Protein 1MZB (pdb70)

Structure (mmCIF, N/CA/C/O backbone):
data_1MZB
#
_entry.id   1MZB
#
_cell.length_a   63.300
_cell.length_b   63.300
_cell.length_c   180.100
_cell.angle_alpha   90.00
_cell.angle_beta   90.00
_cell.angle_gamma   90.00
#
_symmetry.space_group_name_H-M   'I 41 2 2'
#
loop_
_entity.id
_entity.type
_enti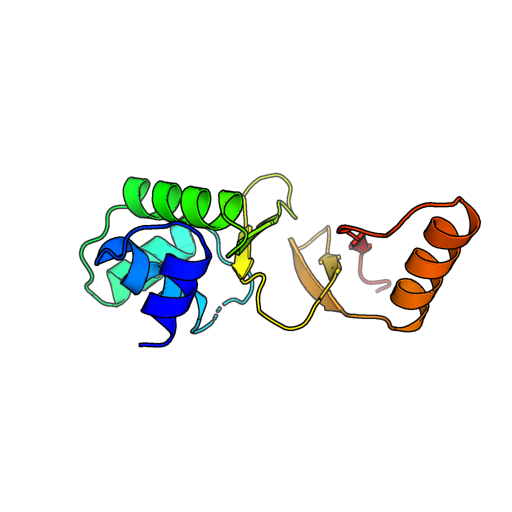ty.pdbx_description
1 polymer 'ferric uptake regulation protein'
2 non-polymer 'ZINC ION'
3 water water
#
loop_
_atom_site.group_PDB
_atom_site.id
_atom_site.type_symbol
_atom_site.label_atom_id
_atom_site.label_alt_id
_atom_site.label_comp_id
_atom_site.label_asym_id
_atom_site.label_entity_id
_atom_site.label_seq_id
_atom_site.pdbx_PDB_ins_code
_atom_site.Cartn_x
_atom_site.Cartn_y
_atom_site.Cartn_z
_atom_site.occupancy
_atom_site.B_iso_or_equiv
_atom_site.auth_seq_id
_atom_site.auth_comp_id
_atom_site.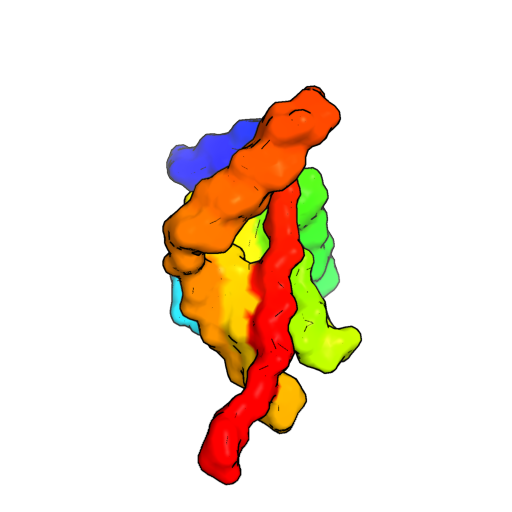auth_asym_id
_atom_site.auth_atom_id
_atom_site.pdbx_PDB_model_num
ATOM 1 N N . MET A 1 3 ? 17.758 31.359 36.822 1.00 54.86 1 MET A N 1
ATOM 2 C CA . MET A 1 3 ? 19.139 31.043 36.368 1.00 52.28 1 MET A CA 1
ATOM 3 C C . MET A 1 3 ? 19.136 29.682 35.675 1.00 50.80 1 MET A C 1
ATOM 4 O O . MET 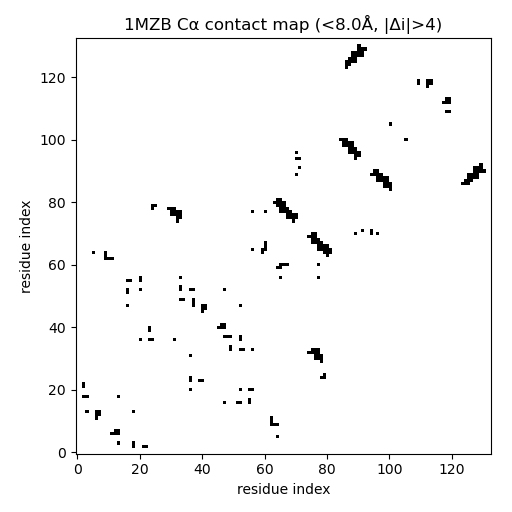A 1 3 ? 18.204 28.892 35.831 1.00 48.59 1 MET A O 1
ATOM 9 N N . VAL A 1 4 ? 20.175 29.408 34.895 1.00 47.58 2 VAL A N 1
ATOM 10 C CA . VAL A 1 4 ? 20.251 28.142 34.181 1.00 46.02 2 VAL A CA 1
ATOM 11 C C . VAL A 1 4 ? 20.451 26.995 35.150 1.00 45.14 2 VAL A C 1
ATOM 12 O O . VAL A 1 4 ? 19.938 25.902 34.930 1.00 43.47 2 VAL A O 1
ATOM 16 N N . GLU A 1 5 ? 21.202 27.237 36.221 1.00 44.97 3 GLU A N 1
ATOM 17 C CA . GLU A 1 5 ? 21.446 26.195 37.217 1.00 47.47 3 GLU A CA 1
ATOM 18 C C . GLU A 1 5 ? 20.148 25.844 37.923 1.00 47.23 3 GLU A C 1
ATOM 19 O O . GLU A 1 5 ? 19.882 24.685 38.214 1.00 47.22 3 GLU A O 1
ATOM 25 N N . ASN A 1 6 ? 19.335 26.857 38.203 1.00 47.39 4 ASN A N 1
ATOM 26 C CA . ASN A 1 6 ? 18.062 26.617 38.873 1.00 48.03 4 ASN A CA 1
ATOM 27 C C . ASN A 1 6 ? 17.177 25.711 38.038 1.00 46.10 4 ASN A C 1
ATOM 28 O O . ASN A 1 6 ? 16.576 24.785 38.562 1.00 46.09 4 ASN A O 1
ATOM 33 N N . SER A 1 7 ? 17.108 25.973 36.736 1.00 45.18 5 SER A N 1
ATOM 34 C CA . SER A 1 7 ? 16.286 25.160 35.856 1.00 44.71 5 SER A CA 1
ATOM 35 C C . SER A 1 7 ? 16.804 23.735 35.828 1.00 44.51 5 SER A C 1
ATOM 36 O O . SER A 1 7 ? 16.028 22.787 35.896 1.00 43.16 5 SER A O 1
ATOM 39 N N . GLU A 1 8 ? 18.124 23.576 35.756 1.00 43.37 6 GLU A N 1
ATOM 40 C CA . GLU A 1 8 ? 18.688 22.233 35.721 1.00 43.82 6 GLU A CA 1
ATOM 41 C C . GLU A 1 8 ? 18.318 21.444 36.957 1.00 42.14 6 GLU A C 1
ATOM 42 O O . GLU A 1 8 ? 17.947 20.275 36.868 1.00 43.37 6 GLU A O 1
ATOM 48 N N . LEU A 1 9 ? 18.413 22.091 38.111 1.00 42.22 7 LEU A N 1
ATOM 49 C CA . LEU A 1 9 ? 18.080 21.452 39.376 1.00 43.21 7 LEU A CA 1
ATOM 50 C C . LEU A 1 9 ? 16.593 21.101 39.471 1.00 44.67 7 LEU A C 1
ATOM 51 O O . LEU A 1 9 ? 16.235 20.017 39.928 1.00 45.23 7 LEU A O 1
ATOM 56 N N . ARG A 1 10 ? 15.720 22.009 39.034 1.00 45.25 8 ARG A N 1
ATOM 57 C CA . ARG A 1 10 ? 14.280 21.739 39.094 1.00 45.77 8 ARG A CA 1
ATOM 58 C C . ARG A 1 10 ? 13.887 20.621 38.143 1.00 46.48 8 ARG A C 1
ATOM 59 O O . ARG A 1 10 ? 13.162 19.703 38.529 1.00 46.17 8 ARG A O 1
ATOM 67 N N . LYS A 1 11 ? 14.380 20.682 36.910 1.00 47.26 9 LYS A N 1
ATOM 68 C CA . LYS A 1 11 ? 14.100 19.640 35.928 1.00 50.23 9 LYS A CA 1
ATOM 69 C C . LYS A 1 11 ? 14.510 18.272 36.473 1.00 51.32 9 LYS A C 1
ATOM 70 O O . LYS A 1 11 ? 13.939 17.250 36.075 1.00 52.90 9 LYS A O 1
ATOM 76 N N . ALA A 1 12 ? 15.488 18.259 37.382 1.00 51.78 10 ALA A N 1
ATOM 77 C CA . ALA A 1 12 ? 15.989 17.024 37.985 1.00 52.14 10 ALA A CA 1
ATOM 78 C C . ALA A 1 12 ? 15.282 16.662 39.291 1.00 52.83 10 ALA A C 1
ATOM 79 O O . ALA A 1 12 ? 15.754 15.808 40.041 1.00 52.75 10 ALA A O 1
ATOM 81 N N . GLY A 1 13 ? 14.147 17.307 39.559 1.00 52.47 11 GLY A N 1
ATOM 82 C CA . GLY A 1 13 ? 13.395 17.027 40.771 1.00 52.14 11 GLY A CA 1
ATOM 83 C C . GLY A 1 13 ? 14.155 17.299 42.050 1.00 51.94 11 GLY A C 1
ATOM 84 O O . GLY A 1 13 ? 13.922 16.651 43.082 1.00 52.09 11 GLY A O 1
ATOM 85 N N . LEU A 1 14 ? 15.059 18.269 41.988 1.00 50.99 12 LEU A N 1
ATOM 86 C CA . LEU A 1 14 ? 15.875 18.632 43.138 1.00 50.28 12 LEU A CA 1
ATOM 87 C C . LEU A 1 14 ? 15.666 20.084 43.546 1.00 49.81 12 LEU A C 1
ATOM 88 O O . LEU A 1 14 ? 15.789 20.993 42.724 1.00 48.43 12 LEU A O 1
ATOM 93 N N . LYS A 1 15 ? 15.360 20.296 44.823 1.00 50.33 13 LYS A N 1
ATOM 94 C CA . LYS A 1 15 ? 15.136 21.643 45.335 1.00 48.91 13 LYS A CA 1
ATOM 95 C C . LYS A 1 15 ? 16.417 22.441 45.183 1.00 48.92 13 LYS A C 1
ATOM 96 O O . LYS A 1 15 ? 17.512 21.891 45.302 1.00 49.06 13 LYS A O 1
ATOM 98 N N . VAL A 1 16 ? 16.282 23.739 44.921 1.00 46.72 14 VAL A N 1
ATOM 99 C CA . VAL A 1 16 ? 17.435 24.613 44.745 1.00 45.81 14 VAL A CA 1
ATOM 100 C C . VAL A 1 16 ? 18.025 25.024 46.083 1.00 47.04 14 VAL A C 1
ATOM 101 O O . VAL A 1 16 ? 17.328 25.600 46.917 1.00 47.65 14 VAL A O 1
ATOM 105 N N . THR A 1 17 ? 19.308 24.729 46.286 1.00 45.86 15 THR A N 1
ATOM 106 C CA . THR A 1 17 ? 19.995 25.067 47.526 1.00 45.99 15 THR A CA 1
ATOM 107 C C . THR A 1 17 ? 21.365 25.630 47.220 1.00 45.94 15 THR A C 1
ATOM 108 O O . THR A 1 17 ? 21.936 25.395 46.152 1.00 45.15 15 THR A O 1
ATOM 112 N N . LEU A 1 18 ? 21.914 26.363 48.176 1.00 45.76 16 LEU A N 1
ATOM 113 C CA . LEU A 1 18 ? 23.209 26.967 47.972 1.00 45.08 16 LEU A CA 1
ATOM 114 C C . LEU A 1 18 ? 24.290 25.932 47.669 1.00 44.47 16 LEU A C 1
ATOM 115 O O . LEU A 1 18 ? 25.056 26.085 46.721 1.00 42.08 16 LEU A O 1
ATOM 120 N N . PRO A 1 19 ? 24.378 24.870 48.488 1.00 43.31 17 PRO A N 1
ATOM 121 C CA . PRO A 1 19 ? 25.414 23.866 48.215 1.00 42.19 17 PRO A CA 1
ATOM 122 C C . PRO A 1 19 ? 25.241 23.230 46.841 1.00 39.60 17 PRO A C 1
ATOM 123 O O . PRO A 1 19 ? 26.224 22.976 46.145 1.00 40.85 17 PRO A O 1
ATOM 127 N N . ARG A 1 20 ? 23.998 22.984 46.448 1.00 38.62 18 ARG A N 1
ATOM 128 C CA . ARG A 1 20 ? 23.749 22.368 45.151 1.00 38.44 18 ARG A CA 1
ATOM 129 C C . ARG A 1 20 ? 24.163 23.294 44.017 1.00 38.50 18 ARG A C 1
ATOM 130 O O . ARG A 1 20 ? 24.736 22.861 43.018 1.00 36.52 18 ARG A O 1
ATOM 138 N N . VAL A 1 21 ? 23.912 24.590 44.171 1.00 38.19 19 VAL A N 1
ATOM 139 C CA . VAL A 1 21 ? 24.308 25.525 43.135 1.00 37.08 19 VAL A CA 1
ATOM 140 C C . VAL A 1 21 ? 25.820 25.693 43.013 1.00 35.70 19 VAL A C 1
ATOM 141 O O . VAL A 1 21 ? 26.376 25.678 41.901 1.00 36.70 19 VAL A O 1
ATOM 145 N N . LYS A 1 22 ? 26.512 25.829 44.142 1.00 34.55 20 LYS A N 1
ATOM 146 C CA . LYS A 1 22 ? 27.948 25.997 44.082 1.00 34.00 20 LYS A CA 1
ATOM 147 C C . LYS A 1 22 ? 28.675 24.775 43.482 1.00 32.52 20 LYS A C 1
ATOM 148 O O . LYS A 1 22 ? 29.623 24.920 42.715 1.00 32.84 20 LYS A O 1
ATOM 154 N N . ILE A 1 23 ? 28.218 23.579 43.824 1.00 33.87 21 ILE A N 1
ATOM 155 C CA . ILE A 1 23 ? 28.865 22.374 43.292 1.00 32.52 21 ILE A CA 1
ATOM 156 C C . ILE A 1 23 ? 28.635 22.236 41.783 1.00 32.78 21 ILE A C 1
ATOM 157 O O . ILE A 1 23 ? 29.550 21.898 41.019 1.00 31.31 21 ILE A O 1
ATOM 162 N N . LEU A 1 24 ? 27.421 22.522 41.334 1.00 32.35 22 LEU A N 1
ATOM 163 C CA . LEU A 1 24 ? 27.149 22.467 39.916 1.00 32.63 22 LEU A CA 1
ATOM 164 C C . LEU A 1 24 ? 28.015 23.502 39.160 1.00 31.83 22 LEU A C 1
ATOM 165 O O . LEU A 1 24 ? 28.468 23.250 38.048 1.00 31.02 22 LEU A O 1
ATOM 170 N N . GLN A 1 25 ? 28.268 24.659 39.768 1.00 33.51 23 GLN A N 1
ATOM 171 C CA . GLN A 1 25 ? 29.080 25.685 39.115 1.00 35.03 23 GLN A CA 1
ATOM 172 C C . GLN A 1 25 ? 30.521 25.218 39.059 1.00 35.42 23 GLN A C 1
ATOM 173 O O . GLN A 1 25 ? 31.225 25.458 38.072 1.00 33.40 23 GLN A O 1
ATOM 179 N N . MET A 1 26 ? 30.963 24.536 40.118 1.00 35.96 24 MET A N 1
ATOM 180 C CA . MET A 1 26 ? 32.318 24.021 40.126 1.00 36.36 2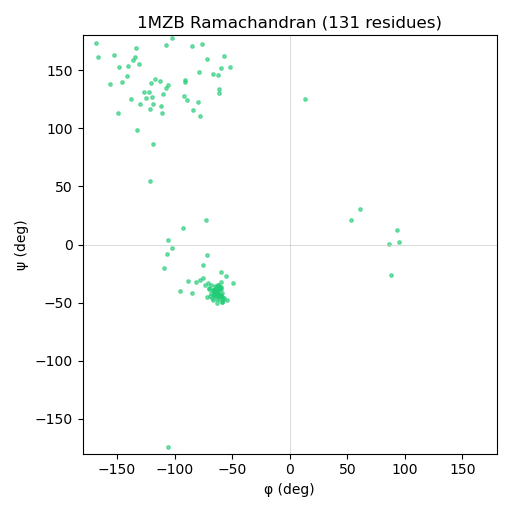4 MET A CA 1
ATOM 181 C C . MET A 1 26 ? 32.469 22.989 39.011 1.00 35.06 24 MET A C 1
ATOM 182 O O . MET A 1 26 ? 33.485 22.964 38.308 1.00 35.10 24 MET A O 1
ATOM 187 N N . LEU A 1 27 ? 31.471 22.126 38.849 1.00 34.39 25 LEU A N 1
ATOM 188 C CA . LEU A 1 27 ? 31.532 21.115 37.803 1.00 35.14 25 LEU A CA 1
ATOM 189 C C . LEU A 1 27 ? 31.566 21.756 36.430 1.00 36.28 25 LEU A C 1
ATOM 190 O O . LEU A 1 27 ? 32.275 21.286 35.529 1.00 36.05 25 LEU A O 1
ATOM 195 N N . ASP A 1 28 ? 30.787 22.819 36.268 1.00 37.95 26 ASP A N 1
ATOM 196 C CA . ASP A 1 28 ? 30.727 23.506 34.974 1.00 41.44 26 ASP A CA 1
ATOM 197 C C . ASP A 1 28 ? 32.088 24.024 34.511 1.00 44.80 26 ASP A C 1
ATOM 198 O O . ASP A 1 28 ? 32.443 23.866 33.342 1.00 46.23 26 ASP A O 1
ATOM 203 N N . SER A 1 29 ? 32.829 24.650 35.421 1.00 48.16 27 SER A N 1
ATOM 204 C CA . SER A 1 29 ? 34.153 25.202 35.119 1.00 52.11 27 SER A CA 1
ATOM 205 C C . SER A 1 29 ? 35.230 24.153 35.363 1.00 54.71 27 SER A C 1
ATOM 206 O O . SER A 1 29 ? 35.338 23.637 36.474 1.00 56.60 27 SER A O 1
ATOM 209 N N . ALA A 1 30 ? 36.048 23.857 34.355 1.00 55.35 28 ALA A N 1
ATOM 210 C CA . ALA A 1 30 ? 37.089 22.851 34.532 1.00 56.98 28 ALA A CA 1
ATOM 211 C C . ALA A 1 30 ? 38.478 23.447 34.739 1.00 57.45 28 ALA A C 1
ATOM 212 O O . ALA A 1 30 ? 39.460 22.982 34.156 1.00 58.60 28 ALA A O 1
ATOM 214 N N . GLN A 1 32 ? 40.172 20.330 35.185 1.00 60.23 30 GLN A N 1
ATOM 215 C CA . GLN A 1 32 ? 39.984 18.885 35.236 1.00 58.77 30 GLN A CA 1
ATOM 216 C C . GLN A 1 32 ? 38.598 18.527 34.703 1.00 58.43 30 GLN A C 1
ATOM 217 O O . GLN A 1 32 ? 37.570 19.035 35.180 1.00 58.68 30 GLN A O 1
ATOM 223 N N . ARG A 1 33 ? 38.570 17.648 33.707 1.00 56.47 31 ARG A N 1
ATOM 224 C CA . ARG A 1 33 ? 37.316 17.234 33.100 1.00 52.95 31 ARG A CA 1
ATOM 225 C C . ARG A 1 33 ? 36.635 16.140 33.944 1.00 49.99 31 ARG A C 1
ATOM 226 O O . ARG A 1 33 ? 35.394 16.067 34.008 1.00 48.97 31 ARG A O 1
ATOM 234 N N . HIS A 1 34 ? 37.465 15.320 34.594 1.00 44.45 32 HIS A N 1
ATOM 235 C CA . HIS A 1 34 ? 37.005 14.203 35.422 1.00 39.83 32 HIS A CA 1
ATOM 236 C C . HIS A 1 34 ? 37.437 14.340 36.881 1.00 38.89 32 HIS A C 1
ATOM 237 O O . HIS A 1 34 ? 38.442 13.783 37.325 1.00 40.05 32 HIS A O 1
ATOM 244 N N . MET A 1 35 ? 36.621 15.050 37.634 1.00 36.47 33 MET A N 1
ATOM 245 C CA . MET A 1 35 ? 36.908 15.304 39.016 1.00 33.56 33 MET A CA 1
ATOM 246 C C . MET A 1 35 ? 36.355 14.306 40.030 1.00 32.41 33 MET A C 1
ATOM 247 O O . MET A 1 35 ? 35.231 13.825 39.922 1.00 30.82 33 MET A O 1
ATOM 252 N N . SER A 1 36 ? 37.170 14.050 41.038 1.00 26.68 34 SER A N 1
ATOM 253 C CA . SER A 1 36 ? 36.759 13.229 42.163 1.00 27.85 34 SER A CA 1
ATOM 254 C C . SER A 1 36 ? 36.036 14.156 43.151 1.00 26.93 34 SER A C 1
ATOM 255 O O . SER A 1 36 ? 36.050 15.410 43.007 1.00 26.04 34 SER A O 1
ATOM 258 N N . ALA A 1 37 ? 35.408 13.565 44.163 1.00 26.12 35 ALA A N 1
ATOM 259 C CA . ALA A 1 37 ? 34.742 14.360 45.205 1.00 26.67 35 ALA A CA 1
ATOM 260 C C . ALA A 1 37 ? 35.756 15.272 45.901 1.00 28.36 35 ALA A C 1
ATOM 261 O O . ALA A 1 37 ? 35.467 16.433 46.208 1.00 26.46 35 ALA A O 1
ATOM 263 N N . GLU A 1 38 ? 36.965 14.761 46.123 1.00 27.64 36 GLU A N 1
ATOM 264 C CA . GLU A 1 38 ? 38.023 15.551 46.758 1.00 27.80 36 GLU A CA 1
ATOM 265 C C . GLU A 1 38 ? 38.474 16.716 45.877 1.00 27.92 36 GLU A C 1
ATOM 266 O O . GLU A 1 38 ? 38.772 17.814 46.392 1.00 24.11 36 GLU A O 1
ATOM 272 N N . ASP A 1 39 ? 38.554 16.479 44.562 1.00 28.53 37 ASP A N 1
ATOM 273 C CA . ASP A 1 39 ? 38.934 17.551 43.633 1.00 28.43 37 ASP A CA 1
ATOM 274 C C . ASP A 1 39 ? 37.905 18.669 43.727 1.00 28.57 37 ASP A C 1
ATOM 275 O O . ASP A 1 39 ? 38.267 19.851 43.742 1.00 27.70 37 ASP A O 1
ATOM 280 N N . VAL A 1 40 ? 36.620 18.311 43.766 1.00 28.70 38 VAL A N 1
ATOM 281 C CA . VAL A 1 40 ? 35.581 19.343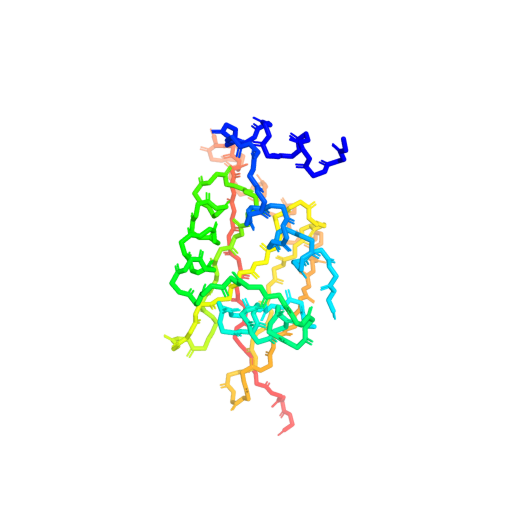 43.871 1.00 28.45 38 VAL A CA 1
ATOM 282 C C . VAL A 1 40 ? 35.741 20.093 45.196 1.00 29.69 38 VAL A C 1
ATOM 283 O O . VAL A 1 40 ? 35.765 21.352 45.233 1.00 26.91 38 VAL A O 1
ATOM 287 N N . TYR A 1 41 ? 35.849 19.343 46.288 1.00 27.98 39 TYR A N 1
ATOM 288 C CA . TYR A 1 41 ? 36.041 19.925 47.632 1.00 28.89 39 TYR A CA 1
ATOM 289 C C . TYR A 1 41 ? 37.254 20.869 47.701 1.00 29.37 39 TYR A C 1
ATOM 290 O O . TYR A 1 41 ? 37.160 22.023 48.217 1.00 29.93 39 TYR A O 1
ATOM 299 N N . LYS A 1 42 ? 38.383 20.419 47.166 1.00 28.39 40 LYS A N 1
ATOM 300 C CA . LYS A 1 42 ? 39.601 21.228 47.172 1.00 33.43 40 LYS A CA 1
ATOM 301 C C . LYS A 1 42 ? 39.403 22.502 46.358 1.00 34.65 40 LYS A C 1
ATOM 302 O O . LYS A 1 42 ? 39.839 23.587 46.785 1.00 35.60 40 LYS A O 1
ATOM 308 N N . ALA A 1 43 ? 38.771 22.377 45.192 1.00 34.63 41 ALA A N 1
ATOM 309 C CA . ALA A 1 43 ? 38.507 23.566 44.352 1.00 37.49 41 ALA A CA 1
ATOM 310 C C . ALA A 1 43 ? 37.633 24.536 45.130 1.00 38.82 41 ALA A C 1
ATOM 311 O O . ALA A 1 43 ? 37.872 25.751 45.124 1.00 41.47 41 ALA A O 1
ATOM 313 N N . LEU A 1 44 ? 36.613 24.016 45.798 1.00 38.55 42 LEU A N 1
ATOM 314 C CA . LEU A 1 44 ? 35.733 24.858 46.596 1.00 40.91 42 LEU A CA 1
ATOM 315 C C . LEU A 1 44 ? 36.468 25.521 47.750 1.00 42.91 42 LEU A C 1
ATOM 316 O O . LEU A 1 44 ? 36.228 26.697 48.048 1.00 43.20 42 LEU A O 1
ATOM 321 N N . MET A 1 45 ? 37.356 24.782 48.410 1.00 43.01 43 MET A N 1
ATOM 322 C CA . MET A 1 45 ? 38.122 25.352 49.522 1.00 45.06 43 MET A CA 1
ATOM 323 C C . MET A 1 45 ? 39.060 26.437 49.027 1.00 46.79 43 MET A C 1
ATOM 324 O O . MET A 1 45 ? 39.251 27.449 49.701 1.00 47.10 43 MET A O 1
ATOM 329 N N . GLU A 1 46 ? 39.661 26.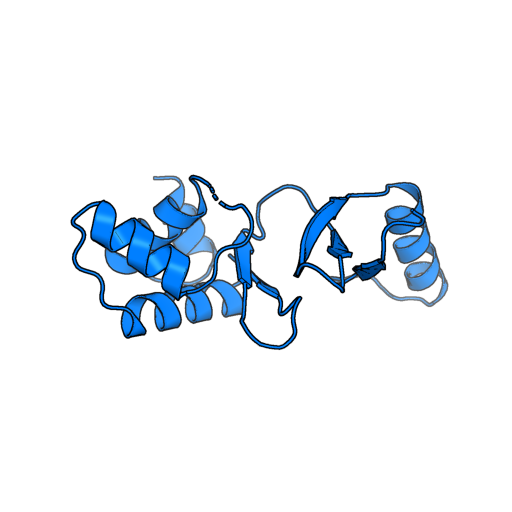222 47.861 1.00 47.81 44 GLU A N 1
ATOM 330 C CA . GLU A 1 46 ? 40.556 27.219 47.284 1.00 50.76 44 GLU A CA 1
ATOM 331 C C . GLU A 1 46 ? 39.709 28.484 47.082 1.00 52.43 44 GLU A C 1
ATOM 332 O O . GLU A 1 46 ? 40.135 29.593 47.407 1.00 52.99 44 GLU A O 1
ATOM 338 N N . ALA A 1 47 ? 38.497 28.309 46.558 1.00 53.38 45 ALA A N 1
ATOM 339 C CA . ALA A 1 47 ? 37.599 29.435 46.323 1.00 54.28 45 ALA A CA 1
ATOM 340 C C . ALA A 1 47 ? 37.041 29.968 47.637 1.00 54.13 45 ALA A C 1
ATOM 341 O O . ALA A 1 47 ? 36.006 30.638 47.667 1.00 55.57 45 ALA A O 1
ATOM 343 N N . GLY A 1 48 ? 37.734 29.673 48.728 1.00 53.92 46 GLY A N 1
ATOM 344 C CA . GLY A 1 48 ? 37.295 30.124 50.036 1.00 54.31 46 GLY A CA 1
ATOM 345 C C . GLY A 1 48 ? 35.868 29.773 50.426 1.00 54.71 46 GLY A C 1
ATOM 346 O O . GLY A 1 48 ? 35.295 30.419 51.308 1.00 55.29 46 GLY A O 1
ATOM 347 N N . GLU A 1 49 ? 35.282 28.758 49.794 1.00 54.55 47 GLU A N 1
ATOM 348 C CA . GLU A 1 49 ? 33.907 28.377 50.112 1.00 54.04 47 GLU A CA 1
ATOM 349 C C . GLU A 1 49 ? 33.786 27.606 51.427 1.00 54.31 47 GLU A C 1
ATOM 350 O O . GLU A 1 49 ? 34.791 27.227 52.043 1.00 55.27 47 GLU A O 1
ATOM 356 N N . ASP A 1 50 ? 32.545 27.372 51.847 1.00 53.14 48 ASP A N 1
ATOM 357 C CA . ASP A 1 50 ? 32.263 26.686 53.099 1.00 52.15 48 ASP A CA 1
ATOM 358 C C . ASP A 1 50 ? 31.420 25.409 52.955 1.00 49.71 48 ASP A C 1
ATOM 359 O O . ASP A 1 50 ? 30.369 25.266 53.593 1.00 49.83 48 ASP A O 1
ATOM 364 N N . VAL A 1 51 ? 31.868 24.482 52.113 1.00 45.47 49 VAL A N 1
ATOM 365 C CA . VAL A 1 51 ? 31.127 23.239 51.920 1.00 41.09 49 VAL A CA 1
ATOM 366 C C . VAL A 1 51 ? 32.042 22.088 52.346 1.00 38.80 49 VAL A C 1
ATOM 367 O O . VAL A 1 51 ? 33.130 21.937 51.794 1.00 38.01 49 VAL A O 1
ATOM 371 N N . GLY A 1 52 ? 31.606 21.305 53.327 1.00 36.67 50 GLY A N 1
ATOM 372 C CA . GLY A 1 52 ? 32.432 20.206 53.806 1.00 32.82 50 GLY A CA 1
ATOM 373 C C . GLY A 1 52 ? 32.484 19.074 52.796 1.00 31.46 50 GLY A C 1
ATOM 374 O O . GLY A 1 52 ? 31.604 18.957 51.940 1.00 28.49 50 GLY A O 1
ATOM 375 N N . LEU A 1 53 ? 33.508 18.225 52.917 1.00 29.63 51 LEU A N 1
ATOM 376 C CA . LEU A 1 53 ? 33.689 17.090 51.993 1.00 30.25 51 LEU A CA 1
ATOM 377 C C . LEU A 1 53 ? 32.496 16.140 51.921 1.00 28.88 51 LEU A C 1
ATOM 378 O O . LEU A 1 53 ? 32.114 15.705 50.825 1.00 30.23 51 LEU A O 1
ATOM 383 N N . ALA A 1 54 ? 31.945 15.765 53.079 1.00 29.39 52 ALA A N 1
ATOM 384 C CA . ALA A 1 54 ? 30.793 14.870 53.128 1.00 30.17 52 ALA A CA 1
ATOM 385 C C . ALA A 1 54 ? 29.629 15.484 52.385 1.00 30.27 52 ALA A C 1
ATOM 386 O O . ALA A 1 54 ? 28.871 14.793 51.710 1.00 29.13 52 ALA A O 1
ATOM 388 N N . THR A 1 55 ? 29.483 16.800 52.488 1.00 29.76 53 THR A N 1
ATOM 389 C CA . THR A 1 55 ? 28.385 17.427 51.765 1.00 30.74 53 THR A CA 1
ATOM 390 C C . THR A 1 55 ? 28.670 17.374 50.247 1.00 28.11 53 THR A C 1
ATOM 391 O O . THR A 1 55 ? 27.770 17.154 49.454 1.00 29.81 53 THR A O 1
ATOM 395 N N . VAL A 1 56 ? 29.920 17.569 49.858 1.00 26.53 54 VAL A N 1
ATOM 396 C CA . VAL A 1 56 ? 30.273 17.533 48.439 1.00 26.59 54 VAL A CA 1
ATOM 397 C C . VAL A 1 56 ? 29.950 16.151 47.902 1.00 27.36 54 VAL A C 1
ATOM 398 O O . VAL A 1 56 ? 29.325 16.009 46.855 1.00 26.16 54 VAL A O 1
ATOM 402 N N . TYR A 1 57 ? 30.354 15.116 48.624 1.00 26.63 55 TYR A N 1
ATOM 403 C CA . TYR A 1 57 ? 30.083 13.757 48.148 1.00 27.34 55 TYR A CA 1
ATOM 404 C C . TYR A 1 57 ? 28.572 13.493 48.052 1.00 29.30 55 TYR A C 1
ATOM 405 O O . TYR A 1 57 ? 28.082 12.912 47.095 1.00 27.97 55 TYR A O 1
ATOM 414 N N . ARG A 1 58 ? 27.847 13.919 49.072 1.00 29.10 56 ARG A N 1
ATOM 415 C CA . ARG A 1 58 ? 26.407 13.724 49.086 1.00 30.70 56 ARG A CA 1
ATOM 416 C C . ARG A 1 58 ? 25.742 14.389 47.896 1.00 28.46 56 ARG A C 1
ATOM 417 O O . ARG A 1 58 ? 24.923 13.777 47.218 1.00 27.52 56 ARG A O 1
ATOM 425 N N . VAL A 1 59 ? 26.074 15.654 47.662 1.00 28.33 57 VAL A N 1
ATOM 426 C CA . VAL A 1 59 ? 25.487 16.373 46.541 1.00 27.16 57 VAL A CA 1
ATOM 427 C C . VAL A 1 59 ? 25.848 15.740 45.198 1.00 26.72 57 VAL A C 1
ATOM 428 O O . VAL A 1 59 ? 25.006 15.605 44.329 1.00 24.93 57 VAL A O 1
ATOM 432 N N . LEU A 1 60 ? 27.115 15.356 45.008 1.00 23.54 58 LEU A N 1
ATOM 433 C CA . LEU A 1 60 ? 27.474 14.735 43.759 1.00 25.08 58 LEU A CA 1
ATOM 4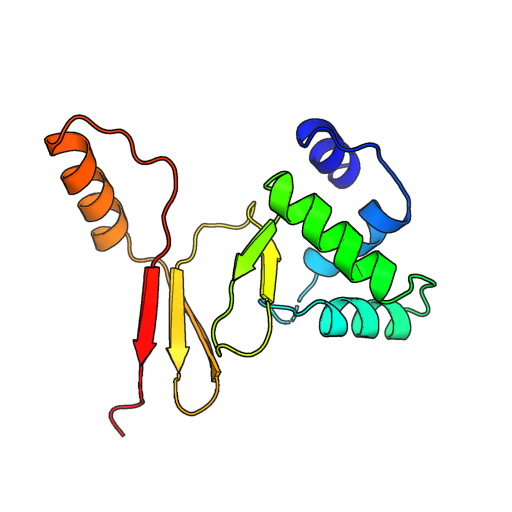34 C C . LEU A 1 60 ? 26.682 13.424 43.591 1.00 24.04 58 LEU A C 1
ATOM 435 O O . LEU A 1 60 ? 26.309 13.076 42.480 1.00 23.93 58 LEU A O 1
ATOM 440 N N . THR A 1 61 ? 26.417 12.710 44.692 1.00 25.65 59 THR A N 1
ATOM 441 C CA . THR A 1 61 ? 25.652 11.453 44.583 1.00 25.42 59 THR A CA 1
ATOM 442 C C . THR A 1 61 ? 24.173 11.768 44.255 1.00 27.72 59 THR A C 1
ATOM 443 O O . THR A 1 61 ? 23.518 11.041 43.498 1.00 27.16 59 THR A O 1
ATOM 447 N N . GLN A 1 62 ? 23.694 12.891 44.774 1.00 28.98 60 GLN A N 1
ATOM 448 C CA . GLN A 1 62 ? 22.310 13.340 44.489 1.00 30.41 60 GLN A CA 1
ATOM 449 C C . GLN A 1 62 ? 22.245 13.665 42.994 1.00 30.15 60 GLN A C 1
ATOM 450 O O . GLN A 1 62 ? 21.285 13.277 42.309 1.00 28.61 60 GLN A O 1
ATOM 456 N N . PHE A 1 63 ? 23.271 14.362 42.485 1.00 29.77 61 PHE A N 1
ATOM 457 C CA . PHE A 1 63 ? 23.332 14.735 41.068 1.00 28.80 61 PHE A CA 1
ATOM 458 C C . PHE A 1 63 ? 23.416 13.518 40.169 1.00 29.90 61 PHE A C 1
ATOM 459 O O . PHE A 1 63 ? 22.849 13.482 39.084 1.00 28.42 61 PHE A O 1
ATOM 467 N N . GLU A 1 64 ? 24.140 12.503 40.628 1.00 28.92 62 GLU A N 1
ATOM 468 C CA . GLU A 1 64 ? 24.303 11.306 39.842 1.00 30.71 62 GLU A CA 1
ATOM 469 C C . GLU A 1 64 ? 22.981 10.545 39.688 1.00 31.41 62 GLU A C 1
ATOM 470 O O . GLU A 1 64 ? 22.622 10.106 38.595 1.00 31.46 62 GLU A O 1
ATOM 476 N N . ALA A 1 65 ? 22.295 10.372 40.796 1.00 31.25 63 ALA A N 1
ATOM 477 C CA . ALA A 1 65 ? 21.022 9.648 40.809 1.00 34.91 63 ALA A CA 1
ATOM 478 C C . ALA A 1 65 ? 19.987 10.352 39.939 1.00 36.51 63 ALA A C 1
ATOM 479 O O . ALA A 1 65 ? 19.167 9.704 39.266 1.00 37.12 63 ALA A O 1
ATOM 481 N N . ALA A 1 66 ? 20.044 11.676 39.966 1.00 36.81 64 ALA A N 1
ATOM 482 C CA . ALA A 1 66 ? 19.141 12.531 39.210 1.00 36.50 64 ALA A CA 1
ATOM 483 C C . ALA A 1 66 ? 19.457 12.576 37.731 1.00 37.57 64 ALA A C 1
ATOM 484 O O . ALA A 1 66 ? 18.616 12.988 36.927 1.00 37.76 64 ALA A O 1
ATOM 486 N N . GLY A 1 67 ? 20.664 12.170 37.359 1.00 32.72 65 GLY A N 1
ATOM 487 C CA . GLY A 1 67 ? 21.032 12.199 35.962 1.00 34.67 65 GLY A CA 1
ATOM 488 C C . GLY A 1 67 ? 21.780 13.454 35.540 1.00 31.19 65 GLY A C 1
ATOM 489 O O . GLY A 1 67 ? 22.095 13.605 34.364 1.00 33.39 65 GLY A O 1
ATOM 490 N N . LEU A 1 68 ? 22.059 14.352 36.470 1.00 30.20 66 LEU A N 1
ATOM 491 C CA . LEU A 1 68 ? 22.817 15.551 36.116 1.00 29.86 66 LEU A CA 1
ATOM 492 C C . LEU A 1 68 ? 24.303 15.196 35.920 1.00 29.38 66 LEU A C 1
ATOM 493 O O . LEU A 1 68 ? 25.024 15.890 35.203 1.00 28.67 66 LEU A O 1
ATOM 498 N N . VAL A 1 69 ? 24.775 14.161 36.609 1.00 27.26 67 VAL A N 1
ATOM 499 C CA . VAL A 1 69 ? 26.186 13.755 36.422 1.00 27.82 67 VAL A CA 1
ATOM 500 C C . VAL A 1 69 ? 26.244 12.247 36.273 1.00 29.23 67 VAL A C 1
ATOM 501 O O . VAL A 1 69 ? 25.281 11.556 36.609 1.00 26.93 67 VAL A O 1
ATOM 505 N N . VAL A 1 70 ? 27.356 11.756 35.730 1.00 24.89 68 VAL A N 1
ATOM 506 C CA . VAL A 1 70 ? 27.564 10.330 35.562 1.00 29.26 68 VAL A CA 1
ATOM 507 C C . VAL A 1 70 ? 28.781 10.049 36.438 1.00 30.50 68 VAL A C 1
ATOM 508 O O . VAL A 1 70 ? 29.688 10.873 36.496 1.00 30.63 68 VAL A O 1
ATOM 512 N N . ARG A 1 71 ? 28.788 8.911 37.110 1.00 28.72 69 ARG A N 1
ATOM 513 C CA . ARG A 1 71 ? 29.911 8.526 37.950 1.00 30.08 69 ARG A CA 1
ATOM 514 C C . ARG A 1 71 ? 30.623 7.397 37.211 1.00 31.19 69 ARG A C 1
ATOM 515 O O . ARG A 1 71 ? 29.997 6.457 36.698 1.00 29.42 69 ARG A O 1
ATOM 523 N N . HIS A 1 72 ? 31.944 7.489 37.166 1.00 27.77 70 HIS A N 1
ATOM 524 C CA . HIS A 1 72 ? 32.785 6.516 36.502 1.00 28.64 70 HIS A CA 1
ATOM 525 C C . HIS A 1 72 ? 33.908 6.132 37.480 1.00 26.09 70 HIS A C 1
ATOM 526 O O . HIS A 1 72 ? 34.219 6.887 38.376 1.00 28.07 70 HIS A O 1
ATOM 533 N N . ASN A 1 73 ? 34.474 4.939 37.317 1.00 27.37 71 ASN A N 1
ATOM 534 C CA . ASN A 1 73 ? 35.607 4.551 38.165 1.00 27.40 71 ASN A CA 1
ATOM 535 C C . ASN A 1 73 ? 36.581 4.007 37.127 1.00 28.86 71 ASN A C 1
ATOM 536 O O . ASN A 1 73 ? 36.468 2.854 36.668 1.00 28.77 71 ASN A O 1
ATOM 541 N N . PHE A 1 74 ? 37.526 4.840 36.729 1.00 27.80 72 PHE A N 1
ATOM 542 C CA . PHE A 1 74 ? 38.477 4.429 35.694 1.00 27.64 72 PHE A CA 1
ATOM 543 C C . PHE A 1 74 ? 39.738 3.719 36.159 1.00 27.52 72 PHE A C 1
ATOM 544 O O . PHE A 1 74 ? 40.271 2.871 35.423 1.00 26.87 72 PHE A O 1
ATOM 552 N N . ASP A 1 75 ? 40.230 4.047 37.349 1.00 26.63 73 ASP A N 1
ATOM 553 C CA . ASP A 1 75 ? 41.457 3.389 37.797 1.00 29.10 73 ASP A CA 1
ATOM 554 C C . ASP A 1 75 ? 41.171 2.354 38.857 1.00 30.27 73 ASP A C 1
ATOM 555 O O . ASP A 1 75 ? 42.096 1.729 39.378 1.00 30.52 73 ASP A O 1
ATOM 560 N N . GLY A 1 76 ? 39.880 2.142 39.145 1.00 27.83 74 GLY A N 1
ATOM 561 C CA . GLY A 1 76 ? 39.493 1.151 40.133 1.00 27.77 74 GLY A CA 1
ATOM 562 C C . GLY A 1 76 ? 39.429 1.648 41.571 1.00 28.47 74 GLY A C 1
ATOM 563 O O . GLY A 1 76 ? 38.641 1.140 42.374 1.00 29.82 74 GLY A O 1
ATOM 564 N N . GLY A 1 77 ? 40.210 2.683 41.877 1.00 27.19 75 GLY A N 1
ATOM 565 C CA . GLY A 1 77 ? 40.292 3.167 43.235 1.00 25.43 75 GLY A CA 1
ATOM 566 C C . GLY A 1 77 ? 39.620 4.479 43.591 1.00 26.39 75 GLY A C 1
ATOM 567 O O . GLY A 1 77 ? 39.584 4.827 44.781 1.00 23.87 75 GLY A O 1
ATOM 568 N N . HIS A 1 78 ? 39.122 5.222 42.605 1.00 25.76 76 HIS A N 1
ATOM 569 C CA . HIS A 1 78 ? 38.367 6.438 42.972 1.00 24.41 76 HIS A CA 1
ATOM 570 C C . HIS A 1 78 ? 37.275 6.725 41.957 1.00 24.16 76 HIS A C 1
ATOM 571 O O . HIS A 1 78 ? 37.371 6.332 40.798 1.00 22.60 76 HIS A O 1
ATOM 578 N N . ALA A 1 79 ? 36.217 7.385 42.425 1.00 22.82 77 ALA A N 1
ATOM 579 C CA . ALA A 1 79 ? 35.084 7.703 41.569 1.00 22.70 77 ALA A CA 1
ATOM 580 C C . ALA A 1 79 ? 35.312 9.069 40.938 1.00 22.47 77 ALA A C 1
ATOM 581 O O . ALA A 1 79 ? 35.800 9.958 41.610 1.00 23.59 77 ALA A O 1
ATOM 583 N N . VAL A 1 80 ? 34.960 9.199 39.661 1.00 23.91 78 VAL A N 1
ATOM 584 C CA . VAL A 1 80 ? 35.076 10.450 38.946 1.00 26.31 78 VAL A CA 1
ATOM 585 C C . VAL A 1 80 ? 33.648 10.887 38.659 1.00 27.98 78 VAL A C 1
ATOM 586 O O . VAL A 1 80 ? 32.839 10.044 38.324 1.00 27.14 78 VAL A O 1
ATOM 590 N N . PHE A 1 81 ? 33.347 12.190 38.763 1.00 26.73 79 PHE A N 1
ATOM 591 C CA . PHE A 1 81 ? 31.986 12.645 38.482 1.00 26.30 79 PHE A CA 1
ATOM 592 C C . PHE A 1 81 ? 32.099 13.667 37.366 1.00 30.30 79 PHE A C 1
ATOM 593 O O . PHE A 1 81 ? 32.948 14.543 37.442 1.00 30.30 79 PHE A O 1
ATOM 601 N N . GLU A 1 82 ? 31.290 13.547 36.330 1.00 28.53 80 GLU A N 1
ATOM 602 C CA . GLU A 1 82 ? 31.366 14.528 35.244 1.00 30.34 80 GLU A CA 1
ATOM 603 C C . GLU A 1 82 ? 29.957 14.827 34.790 1.00 31.69 80 GLU A C 1
ATOM 604 O O . GLU A 1 82 ? 29.068 14.030 34.987 1.00 28.29 80 GLU A O 1
ATOM 610 N N . LEU A 1 83 ? 29.746 16.007 34.242 1.00 31.32 81 LEU A N 1
ATOM 611 C CA . LEU A 1 83 ? 28.422 16.345 33.780 1.00 34.22 81 LEU A CA 1
ATOM 612 C C . LEU A 1 83 ? 27.941 15.363 32.716 1.00 38.20 81 LEU A C 1
ATOM 613 O O . LEU A 1 83 ? 28.736 14.743 31.981 1.00 38.36 81 LEU A O 1
ATOM 618 N N . ALA A 1 84 ? 26.623 15.217 32.655 1.00 40.65 82 ALA A N 1
ATOM 619 C CA . ALA A 1 84 ? 25.981 14.345 31.694 1.00 46.39 82 ALA A CA 1
ATOM 620 C C . ALA A 1 84 ? 25.597 15.226 30.498 1.00 50.49 82 ALA A C 1
ATOM 621 O O . ALA A 1 84 ? 25.780 14.827 29.350 1.00 51.41 82 ALA A O 1
ATOM 623 N N . ASP A 1 85 ? 25.114 16.441 30.792 1.00 54.23 83 ASP A N 1
ATOM 624 C CA . ASP A 1 85 ? 24.673 17.412 29.773 1.00 57.73 83 ASP A CA 1
ATOM 625 C C . ASP A 1 85 ? 25.648 17.668 28.619 1.00 59.56 83 ASP A C 1
ATOM 626 O O . ASP A 1 85 ? 25.219 17.913 27.483 1.00 60.59 83 ASP A O 1
ATOM 631 N N . SER A 1 86 ? 26.949 17.605 28.904 1.00 60.68 84 SER A N 1
ATOM 632 C CA . SER A 1 86 ? 27.980 17.837 27.895 1.00 61.78 84 SER A CA 1
ATOM 633 C C . SER A 1 86 ? 27.822 16.877 26.715 1.00 61.54 84 SER A C 1
ATOM 634 O O . SER A 1 86 ? 27.148 15.845 26.830 1.00 62.22 84 SER A O 1
ATOM 637 N N . GLY A 1 87 ? 28.442 17.213 25.585 1.00 60.39 85 GLY A N 1
ATOM 638 C CA . GLY A 1 87 ? 28.358 16.332 24.434 1.00 59.11 85 GLY A CA 1
ATOM 639 C C . GLY A 1 87 ? 28.759 14.940 24.898 1.00 57.83 85 GLY A C 1
ATOM 640 O O . GLY A 1 87 ? 29.509 14.804 25.873 1.00 58.56 85 GLY A O 1
ATOM 641 N N . HIS A 1 88 ? 28.259 13.907 24.231 1.00 55.90 86 HIS A N 1
ATOM 642 C CA . HIS A 1 88 ? 28.594 12.535 24.617 1.00 52.91 86 HIS A CA 1
ATOM 643 C C . HIS A 1 88 ? 30.063 12.233 24.373 1.00 51.93 86 HIS A C 1
ATOM 644 O O . HIS A 1 88 ? 30.679 12.742 23.421 1.00 52.19 86 HIS A O 1
ATOM 651 N N . HIS A 1 89 ? 30.612 11.390 25.239 1.00 49.60 87 HIS A N 1
ATOM 652 C CA . HIS A 1 89 ? 32.001 10.985 25.146 1.00 45.58 87 HIS A CA 1
ATOM 653 C C . HIS A 1 89 ? 32.192 9.640 25.839 1.00 41.97 87 HIS A C 1
ATOM 654 O O . HIS A 1 89 ? 31.613 9.368 26.888 1.00 43.22 87 HIS A O 1
ATOM 656 N N . ASP A 1 90 ? 32.968 8.773 25.212 1.00 37.77 88 ASP A N 1
ATOM 657 C CA . ASP A 1 90 ? 33.281 7.486 25.814 1.00 32.70 88 ASP A CA 1
ATOM 658 C C . ASP A 1 90 ? 34.721 7.727 26.234 1.00 29.25 88 ASP A C 1
ATOM 659 O O . ASP A 1 90 ? 35.198 8.833 26.077 1.00 31.49 88 ASP A O 1
ATOM 664 N N . HIS A 1 91 ? 35.419 6.730 26.737 1.00 27.23 89 HIS A N 1
ATOM 665 C CA . HIS A 1 91 ? 36.762 7.031 27.246 1.00 24.33 89 HIS A CA 1
ATOM 666 C C . HIS A 1 91 ? 37.816 5.999 26.972 1.00 27.30 89 HIS A C 1
ATOM 667 O O . HIS A 1 91 ? 37.531 4.804 26.976 1.00 25.55 89 HIS A O 1
ATOM 674 N N . MET A 1 92 ? 39.041 6.472 26.738 1.00 26.32 90 MET A N 1
ATOM 675 C CA . MET A 1 92 ? 40.192 5.594 26.648 1.00 26.87 90 MET A CA 1
ATOM 676 C C . MET A 1 92 ? 40.923 5.867 27.991 1.00 26.81 90 MET A C 1
ATOM 677 O O . MET A 1 92 ? 40.993 7.019 28.458 1.00 28.83 90 MET A O 1
ATOM 682 N N . VAL A 1 93 ? 41.396 4.810 28.640 1.00 26.97 91 VAL A N 1
ATOM 683 C CA . VAL A 1 93 ? 42.114 4.984 29.911 1.00 27.06 91 VAL A CA 1
ATOM 684 C C . VAL A 1 93 ? 43.483 4.310 29.779 1.00 27.09 91 VAL A C 1
ATOM 685 O O . VAL A 1 93 ? 43.565 3.129 29.420 1.00 25.66 91 VAL A O 1
ATOM 689 N N . CYS A 1 94 ? 44.543 5.063 30.061 1.00 29.08 92 CYS A N 1
ATOM 690 C CA . CYS A 1 94 ? 45.918 4.556 30.000 1.00 30.75 92 CYS A CA 1
ATOM 691 C C . CYS A 1 94 ? 46.097 3.761 31.277 1.00 29.34 92 CYS A C 1
ATOM 692 O O . CYS A 1 94 ? 46.140 4.324 32.365 1.00 28.82 92 CYS A O 1
ATOM 695 N N . VAL A 1 95 ? 46.199 2.445 31.138 1.00 26.78 93 VAL A N 1
ATOM 696 C CA . VAL A 1 95 ? 46.273 1.599 32.303 1.00 30.04 93 VAL A CA 1
ATOM 697 C C . VAL A 1 95 ? 47.457 1.869 33.188 1.00 28.80 93 VAL A C 1
ATOM 698 O O . VAL A 1 95 ? 47.343 1.807 34.398 1.00 30.08 93 VAL A O 1
ATOM 702 N N . ASP A 1 96 ? 48.587 2.202 32.584 1.00 29.40 94 ASP A N 1
ATOM 703 C CA . ASP A 1 96 ? 49.780 2.402 33.389 1.00 31.07 94 ASP A CA 1
ATOM 704 C C . ASP A 1 96 ? 49.857 3.727 34.134 1.00 30.78 94 ASP A C 1
ATOM 705 O O . ASP A 1 96 ? 50.432 3.806 35.216 1.00 29.60 94 ASP A O 1
ATOM 710 N N . THR A 1 97 ? 49.257 4.762 33.565 1.00 31.41 95 THR A N 1
ATOM 711 C CA . THR A 1 97 ? 49.295 6.088 34.172 1.00 31.69 95 THR A CA 1
ATOM 712 C C . THR A 1 97 ? 47.963 6.595 34.760 1.00 31.52 95 THR A C 1
ATOM 713 O O . THR A 1 97 ? 47.937 7.541 35.566 1.00 31.64 95 THR A O 1
ATOM 717 N N . GLY A 1 98 ? 46.864 6.003 34.315 1.00 31.34 96 GLY A N 1
ATOM 718 C CA . GLY A 1 98 ? 45.553 6.451 34.773 1.00 30.02 96 GLY A CA 1
ATOM 719 C C . GLY A 1 98 ? 45.027 7.616 33.912 1.00 30.88 96 GLY A C 1
ATOM 720 O O . GLY A 1 98 ? 43.899 8.066 34.144 1.00 30.28 96 GLY A O 1
ATOM 721 N N . GLU A 1 99 ? 45.792 8.054 32.902 1.00 30.17 97 GLU A N 1
ATOM 722 C CA . GLU A 1 99 ? 45.352 9.179 32.054 1.00 30.33 97 GLU A CA 1
ATOM 723 C C . GLU A 1 99 ? 44.044 8.791 31.333 1.00 29.39 97 GLU A C 1
ATOM 724 O O . GLU A 1 99 ? 43.927 7.685 30.789 1.00 28.07 97 GLU A O 1
ATOM 730 N N . VAL A 1 100 ? 43.080 9.696 31.354 1.00 28.24 98 VAL A N 1
ATOM 731 C CA . VAL A 1 100 ? 41.776 9.450 30.701 1.00 28.00 98 VAL A CA 1
ATOM 732 C C . VAL A 1 100 ? 41.668 10.343 29.488 1.00 30.47 98 VAL A C 1
ATOM 733 O O . VAL A 1 100 ? 41.868 11.578 29.581 1.00 30.31 98 VAL A O 1
ATOM 737 N N . ILE A 1 101 ? 41.317 9.722 28.367 1.00 30.22 99 ILE A N 1
ATOM 738 C CA . ILE A 1 101 ? 41.186 10.395 27.081 1.00 32.71 99 ILE A CA 1
ATOM 739 C C . ILE A 1 101 ? 39.757 10.205 26.567 1.00 34.87 99 ILE A C 1
ATOM 740 O O . ILE A 1 101 ? 39.322 9.082 26.334 1.00 33.56 99 ILE A O 1
ATOM 745 N N . GLU A 1 102 ? 39.017 11.298 26.417 1.00 35.16 100 GLU A N 1
ATOM 746 C CA . GLU A 1 102 ? 37.662 11.187 25.877 1.00 36.11 100 GLU A CA 1
ATOM 747 C C . GLU A 1 102 ? 37.692 11.041 24.349 1.00 34.72 100 GLU A C 1
ATOM 748 O O . GLU A 1 102 ? 38.587 11.560 23.665 1.00 35.42 100 GLU A O 1
ATOM 754 N N . PHE A 1 103 ? 36.710 10.325 23.812 1.00 33.18 101 PHE A N 1
ATOM 755 C CA . PHE A 1 103 ? 36.584 10.184 22.365 1.00 32.51 101 PHE A CA 1
ATOM 756 C C . PHE A 1 103 ? 35.124 9.952 22.059 1.00 32.91 101 PHE A C 1
ATOM 757 O O . PHE A 1 103 ? 34.333 9.634 22.946 1.00 31.65 101 PHE A O 1
ATOM 765 N N . MET A 1 104 ? 34.758 10.144 20.805 1.00 34.04 102 MET A N 1
ATOM 766 C CA . MET A 1 104 ? 33.391 9.933 20.364 1.00 36.94 102 MET A CA 1
ATOM 767 C C . MET A 1 104 ? 33.531 9.490 18.916 1.00 36.86 102 MET A C 1
ATOM 768 O O . MET A 1 104 ? 33.995 10.257 18.060 1.00 37.64 102 MET A O 1
ATOM 773 N N . ASP A 1 105 ? 33.180 8.246 18.647 1.00 35.50 103 ASP A N 1
ATOM 774 C CA . ASP A 1 105 ? 33.301 7.734 17.297 1.00 35.36 103 ASP A CA 1
ATOM 775 C C . ASP A 1 105 ? 31.903 7.519 16.717 1.00 35.18 103 ASP A C 1
ATOM 776 O O . ASP A 1 105 ? 31.190 6.628 17.163 1.00 32.42 103 ASP A O 1
ATOM 781 N N . ALA A 1 106 ? 31.533 8.302 15.704 1.00 33.87 104 ALA A N 1
ATOM 782 C CA . ALA A 1 106 ? 30.197 8.171 15.124 1.00 33.07 104 ALA A CA 1
ATOM 783 C C . ALA A 1 106 ? 29.946 6.763 14.554 1.00 31.61 104 ALA A C 1
ATOM 784 O O . ALA A 1 106 ? 28.825 6.283 14.585 1.00 30.72 104 ALA A O 1
ATOM 786 N N . GLU A 1 107 ? 30.972 6.099 14.050 1.00 29.73 105 GLU A N 1
ATOM 787 C CA . GLU A 1 107 ? 30.774 4.762 13.483 1.00 30.64 105 GLU A CA 1
ATOM 788 C C . GLU A 1 107 ? 30.299 3.785 14.566 1.00 30.15 105 GLU A C 1
ATOM 789 O O . GLU A 1 107 ? 29.339 3.062 14.378 1.00 30.60 105 GLU A O 1
ATOM 795 N N . ILE A 1 108 ? 30.965 3.799 15.714 1.00 28.89 106 ILE A N 1
ATOM 796 C CA . ILE A 1 108 ? 30.581 2.910 16.817 1.00 28.34 106 ILE A CA 1
ATOM 797 C C . ILE A 1 108 ? 29.214 3.282 17.346 1.00 28.30 106 ILE A C 1
ATOM 798 O O . ILE A 1 108 ? 28.425 2.413 17.636 1.00 25.96 106 ILE A O 1
ATOM 803 N N . GLU A 1 109 ? 28.936 4.575 17.495 1.00 27.59 107 GLU A N 1
ATOM 804 C CA . GLU A 1 109 ? 27.623 4.990 17.988 1.00 28.04 107 GLU A CA 1
ATOM 805 C C . GLU A 1 109 ? 26.494 4.489 17.079 1.00 29.55 107 GLU A C 1
ATOM 806 O O . GLU A 1 109 ? 25.441 4.054 17.555 1.00 28.96 107 GLU A O 1
ATOM 812 N N . LYS A 1 110 ? 26.689 4.571 15.765 1.00 29.64 108 LYS A N 1
ATOM 813 C CA . LYS A 1 110 ? 25.629 4.122 14.879 1.00 32.36 108 LYS A CA 1
ATOM 814 C C . LYS A 1 110 ? 25.563 2.594 14.874 1.00 30.90 108 LYS A C 1
ATOM 815 O O . LYS A 1 110 ? 24.472 2.026 14.811 1.00 30.07 108 LYS A O 1
ATOM 821 N N . ARG A 1 111 ? 26.714 1.933 14.986 1.00 28.69 109 ARG A N 1
ATOM 822 C CA . ARG A 1 111 ? 26.722 0.463 15.011 1.00 27.49 109 ARG A CA 1
ATOM 823 C C . ARG A 1 111 ? 26.003 -0.058 16.273 1.00 28.38 109 ARG A C 1
ATOM 824 O O . ARG A 1 111 ? 25.299 -1.074 16.214 1.00 27.79 109 ARG A O 1
ATOM 832 N N . GLN A 1 112 ? 26.215 0.603 17.418 1.00 26.44 110 GLN A N 1
ATOM 833 C CA . GLN A 1 112 ? 25.522 0.231 18.660 1.00 27.31 110 GLN A CA 1
ATOM 834 C C . GLN A 1 112 ? 24.006 0.325 18.456 1.00 30.91 110 GLN A C 1
ATOM 835 O O . GLN A 1 112 ? 23.267 -0.562 18.874 1.00 31.33 110 GLN A O 1
ATOM 841 N N . LYS A 1 113 ? 23.549 1.410 17.834 1.00 30.35 111 LYS A N 1
ATOM 842 C CA . LYS A 1 113 ? 22.107 1.583 17.569 1.00 33.79 111 LYS A CA 1
ATOM 843 C C . LYS A 1 113 ? 21.576 0.490 16.641 1.00 34.66 111 LYS A C 1
ATOM 844 O O . LYS A 1 113 ? 20.471 -0.030 16.838 1.00 35.17 111 LYS A O 1
ATOM 850 N N . GLU A 1 114 ? 22.361 0.148 15.630 1.00 35.28 112 GLU A N 1
ATOM 851 C CA . GLU A 1 114 ? 21.956 -0.865 14.659 1.00 38.03 112 GLU A CA 1
ATOM 852 C C . GLU A 1 114 ? 21.800 -2.238 15.318 1.00 37.36 112 GLU A C 1
ATOM 853 O O . GLU A 1 114 ? 20.819 -2.937 15.069 1.00 36.98 112 GLU A O 1
ATOM 859 N N . ILE A 1 115 ? 22.770 -2.591 16.158 1.00 36.03 113 ILE A N 1
ATOM 860 C CA . ILE A 1 115 ? 22.822 -3.866 16.893 1.00 38.18 113 ILE A CA 1
ATOM 861 C C . ILE A 1 115 ? 21.576 -4.018 17.761 1.00 37.65 113 ILE A C 1
ATOM 862 O O . ILE A 1 115 ? 20.934 -5.060 17.782 1.00 37.48 113 ILE A O 1
ATOM 867 N N . VAL A 1 116 ? 21.262 -2.959 18.488 1.00 35.20 114 VAL A N 1
ATOM 868 C CA . VAL A 1 116 ? 20.129 -2.952 19.395 1.00 37.97 114 VAL A CA 1
ATOM 869 C C . VAL A 1 116 ? 18.785 -2.922 18.661 1.00 38.24 114 VAL A C 1
ATOM 870 O O . VAL A 1 116 ? 17.876 -3.681 18.987 1.00 39.52 114 VAL A O 1
ATOM 874 N N . ARG A 1 117 ? 18.675 -2.073 17.651 1.00 38.00 115 ARG A N 1
ATOM 875 C CA . ARG A 1 117 ? 17.430 -1.967 16.898 1.00 41.79 115 ARG A CA 1
ATOM 876 C C . ARG A 1 117 ? 17.084 -3.236 16.125 1.00 42.68 115 ARG A C 1
ATOM 877 O O . ARG A 1 117 ? 15.915 -3.597 16.017 1.00 43.43 115 ARG A O 1
ATOM 885 N N . GLU A 1 118 ? 18.091 -3.916 15.601 1.00 44.72 116 GLU A N 1
ATOM 886 C CA . GLU A 1 118 ? 17.831 -5.121 14.827 1.00 46.41 116 GLU A CA 1
ATOM 887 C C . GLU A 1 118 ? 17.379 -6.263 15.772 1.00 47.61 116 GLU A C 1
ATOM 888 O O . GLU A 1 118 ? 16.899 -7.305 15.316 1.00 49.13 116 GLU A O 1
ATOM 894 N N . ARG A 1 119 ? 17.478 -6.044 17.089 1.00 47.41 117 ARG A N 1
ATOM 895 C CA . ARG A 1 119 ? 17.030 -7.031 18.088 1.00 48.13 117 ARG A CA 1
ATOM 896 C C . ARG A 1 119 ? 15.671 -6.654 18.695 1.00 47.41 117 ARG A C 1
ATOM 897 O O . ARG A 1 119 ? 15.138 -7.392 19.531 1.00 48.20 117 ARG A O 1
ATOM 905 N N . GLY A 1 120 ? 15.139 -5.500 18.289 1.00 46.68 118 GLY A N 1
ATOM 906 C CA . GLY A 1 120 ? 13.854 -5.030 18.779 1.00 45.37 118 GLY A CA 1
ATOM 907 C C . GLY A 1 120 ? 13.920 -4.102 19.984 1.00 45.33 118 GLY A C 1
ATOM 908 O O . GLY A 1 120 ? 12.894 -3.824 20.624 1.00 45.48 118 GLY A O 1
ATOM 909 N N . PHE A 1 121 ? 15.114 -3.611 20.303 1.00 42.49 119 PHE A N 1
ATOM 910 C CA . PHE A 1 121 ? 15.289 -2.732 21.455 1.00 40.83 119 PHE A CA 1
ATOM 911 C C . PHE A 1 121 ? 15.551 -1.293 21.066 1.00 39.56 119 PHE A C 1
ATOM 912 O O . PHE A 1 121 ? 15.794 -0.984 19.905 1.00 40.59 119 PHE A O 1
ATOM 920 N N . GLU A 1 122 ? 15.539 -0.434 22.072 1.00 38.48 120 GLU A N 1
ATOM 921 C CA . GLU A 1 122 ? 15.830 0.978 21.923 1.00 38.98 120 GLU A CA 1
ATOM 922 C C . GLU A 1 122 ? 17.031 1.183 22.844 1.00 37.66 120 GLU A C 1
ATOM 923 O O . GLU A 1 122 ? 17.059 0.629 23.934 1.00 35.35 120 GLU A O 1
ATOM 929 N N . LEU A 1 123 ? 18.014 1.966 22.416 1.00 36.27 121 LEU A N 1
ATOM 930 C CA . LEU A 1 123 ? 19.169 2.193 23.260 1.00 35.44 121 LEU A CA 1
ATOM 931 C C . LEU A 1 123 ? 18.897 3.321 24.260 1.00 34.53 121 LEU A C 1
ATOM 932 O O . LEU A 1 123 ? 18.656 4.482 23.890 1.00 37.18 121 LEU A O 1
ATOM 937 N N . VAL A 1 124 ? 18.897 2.969 25.540 1.00 32.38 122 VAL A N 1
ATOM 938 C CA . VAL A 1 124 ? 18.653 3.911 26.636 1.00 33.35 122 VAL A CA 1
ATOM 939 C C . VAL A 1 124 ? 19.909 4.664 27.094 1.00 32.49 122 VAL A C 1
ATOM 940 O O . VAL A 1 124 ? 19.891 5.882 27.359 1.00 31.53 122 VAL A O 1
ATOM 944 N N . ASP A 1 125 ? 21.019 3.944 27.177 1.00 29.95 123 ASP A N 1
ATOM 945 C CA . ASP A 1 125 ? 22.255 4.544 27.654 1.00 30.03 123 ASP A CA 1
ATOM 946 C C . ASP A 1 125 ? 23.329 3.522 27.317 1.00 27.31 123 ASP A C 1
ATOM 947 O O . ASP A 1 125 ? 23.023 2.424 26.857 1.00 26.71 123 ASP A O 1
ATOM 952 N N . HIS A 1 126 ? 24.586 3.881 27.529 1.00 27.39 124 HIS A N 1
ATOM 953 C CA . HIS A 1 126 ? 25.663 2.950 27.283 1.00 26.57 124 HIS A CA 1
ATOM 954 C C . HIS A 1 126 ? 26.938 3.456 27.901 1.00 28.54 124 HIS A C 1
ATOM 955 O O . HIS A 1 126 ? 27.095 4.665 28.212 1.00 26.98 124 HIS A O 1
ATOM 962 N N . ASN A 1 127 ? 27.854 2.516 28.074 1.00 25.48 125 ASN A N 1
ATOM 963 C CA . ASN A 1 127 ? 29.171 2.835 28.607 1.00 28.36 125 ASN A CA 1
ATOM 964 C C . ASN A 1 127 ? 30.232 2.087 27.830 1.00 25.39 125 ASN A C 1
ATOM 965 O O . ASN A 1 127 ? 30.169 0.858 27.701 1.00 27.48 125 ASN A O 1
ATOM 970 N N . LEU A 1 128 ? 31.206 2.809 27.305 1.00 26.89 126 LEU A N 1
ATOM 971 C CA . LEU A 1 128 ? 32.294 2.158 26.570 1.00 25.05 126 LEU A CA 1
ATOM 972 C C . LEU A 1 128 ? 33.625 2.680 27.110 1.00 24.53 126 LEU A C 1
ATOM 973 O O . LEU A 1 128 ? 33.860 3.892 27.123 1.00 24.46 126 LEU A O 1
ATOM 978 N N . VAL A 1 129 ? 34.460 1.783 27.621 1.00 22.93 127 VAL A N 1
ATOM 979 C CA . VAL A 1 129 ? 35.783 2.224 28.104 1.00 23.93 127 VAL A CA 1
ATOM 980 C C . VAL A 1 129 ? 36.812 1.363 27.406 1.00 23.56 127 VAL A C 1
ATOM 981 O O . VAL A 1 129 ? 36.678 0.129 27.367 1.00 24.86 127 VAL A O 1
ATOM 985 N N . LEU A 1 130 ? 37.839 1.994 26.831 1.00 24.37 128 LEU A N 1
ATOM 986 C CA . LEU A 1 130 ? 38.873 1.228 26.158 1.00 25.45 128 LEU A CA 1
ATOM 987 C C . LEU A 1 130 ? 40.132 1.389 27.007 1.00 25.78 128 LEU A C 1
ATOM 988 O O . LEU A 1 130 ? 40.562 2.503 27.228 1.00 28.85 128 LEU A O 1
ATOM 993 N N . TYR A 1 131 ? 40.671 0.286 27.519 1.00 24.67 129 TYR A N 1
ATOM 994 C CA . TYR A 1 131 ? 41.864 0.371 28.350 1.00 26.39 129 TYR A CA 1
ATOM 995 C C . TYR A 1 131 ? 43.017 0.214 27.402 1.00 27.22 129 TYR A C 1
ATOM 996 O O . TYR A 1 131 ? 43.054 -0.736 26.637 1.00 30.63 129 TYR A O 1
ATOM 1005 N 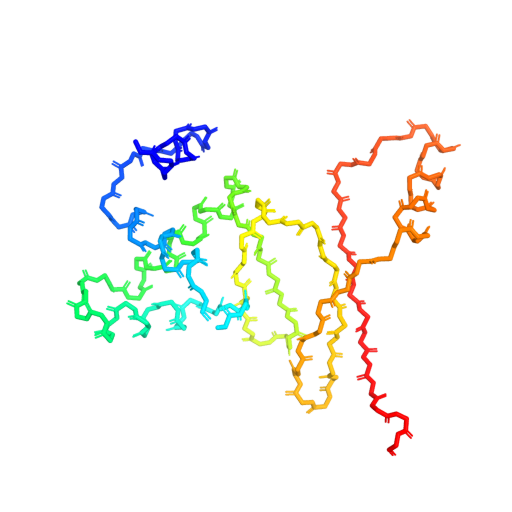N . VAL A 1 132 ? 43.958 1.148 27.469 1.00 28.70 130 VAL A N 1
ATOM 1006 C CA . VAL A 1 132 ? 45.056 1.131 26.509 1.00 27.51 130 VAL A CA 1
ATOM 1007 C C . VAL A 1 132 ? 46.450 1.307 27.089 1.00 29.33 130 VAL A C 1
ATOM 1008 O O . VAL A 1 132 ? 46.632 1.661 28.254 1.00 28.68 130 VAL A O 1
ATOM 1012 N N . ARG A 1 133 ? 47.438 1.070 26.234 1.00 32.51 131 ARG A N 1
ATOM 1013 C CA . ARG A 1 133 ? 48.838 1.230 26.640 1.00 35.93 131 ARG A CA 1
ATOM 1014 C C . ARG A 1 133 ? 49.561 1.745 25.391 1.00 38.50 131 ARG A C 1
ATOM 1015 O O . ARG A 1 133 ? 49.245 1.315 24.300 1.00 37.40 131 ARG A O 1
ATOM 1023 N N . LYS A 1 134 ? 50.491 2.688 25.543 1.00 42.71 132 LYS A N 1
ATOM 1024 C CA . LYS A 1 134 ? 51.216 3.219 24.385 1.00 47.02 132 LYS A CA 1
ATOM 1025 C C . LYS A 1 134 ? 51.986 2.084 23.721 1.00 49.81 132 LYS A C 1
ATOM 1026 O O . LYS A 1 134 ? 52.687 1.327 24.400 1.00 51.15 132 LYS A O 1
ATOM 1028 N N . LYS A 1 135 ? 51.843 1.960 22.399 1.00 52.61 133 LYS A N 1
ATOM 1029 C CA . LYS A 1 135 ? 52.522 0.908 21.640 1.00 55.53 133 LYS A CA 1
ATOM 1030 C C . LYS A 1 135 ? 54.018 1.076 21.818 1.00 57.44 133 LYS A C 1
ATOM 1031 O O . LYS A 1 135 ? 54.786 0.123 21.677 1.00 58.33 133 LYS A O 1
ATOM 1033 N N . LYS A 1 136 ? 54.414 2.304 22.140 1.00 59.38 134 LYS A N 1
ATOM 1034 C CA . LYS A 1 136 ? 55.813 2.637 22.361 1.00 61.67 134 LYS A CA 1
ATOM 1035 C C . LYS A 1 136 ? 56.234 2.212 23.773 1.00 62.82 134 LYS A C 1
ATOM 1036 O O . LYS A 1 136 ? 56.875 1.136 23.888 1.00 63.74 134 LYS A O 1
#

Organism: Pseudomonas aeruginosa (strain ATCC 15692 / DSM 22644 / CIP 104116 / JCM 14847 / LMG 12228 / 1C / PRS 101 / PAO1) (NCBI:txid208964)

Nearest PDB structures (foldseek):
  1mzb-assembly1_A  TM=1.008E+00  e=1.670E-26  Pseudomonas aeruginosa
  6h1c-assembly1_B-2  TM=9.752E-01  e=1.919E-23  Pseudomonas aeruginosa PAO1
  8j6w-assembly1_A-2  TM=8.027E-01  e=8.611E-18  Escherichia coli K-12
  4rb2-assembly1_D  TM=8.179E-01  e=1.955E-13  Magnetospirillum gryphiswaldense MSR-1 v2
  4raz-assembly1_A  TM=8.151E-01  e=6.960E-13  Magnetospirillum gryphiswaldense MSR-1 v2

Secondary structure (DSSP, 8-state):
-HHHHHHHHTT----HHHHHHHHHHH----SB-HHHHHHHHHHTT----HHHHHHHHHHHHHHTSEEEE-SSSSS-EEEESSSPP-EEEEETTT--EEEE--HHHHHHHHHHHHTTT--------EEEE----

Solvent-accessible surface area: 8740 Å² total; per-residue (Å²): 162,110,26,33,47,43,0,138,153,22,71,32,71,53,50,128,48,38,22,52,0,2,68,38,14,73,77,95,126,179,30,12,17,15,92,35,0,58,122,28,3,97,162,62,68,51,141,11,43,75,72,54,0,90,161,7,0,50,69,0,59,86,38,45,27,3,64,96,26,80,14,86,62,69,79,19,5,2,19,32,43,100,64,67,71,27,4,2,53,3,24,70,99,110,30,102,39,65,63,44,102,56,64,125,60,25,143,131,34,86,72,84,28,157,140,185,71,136,153,66,144,115,57,101,42,33,71,132,43,160,77,119,146

B-factor: mean 39.69, std 11.36, range [6.47, 73.96]

GO terms:
  GO:0019290 siderophore biosynthetic process (P, IMP)
  GO:0045892 negative regulation of DNA-templated transcription (P, IEP)
  GO:0045892 negative regulation of DNA-templated transcription (P, EXP)
  GO:0000976 transcription cis-regulatory region binding (F, IPI)
  GO:0001217 DNA-binding transcription repressor activity (F, IPI)
  GO:0032993 protein-DNA complex (C, IPI)
  GO:0000976 transcription cis-regulatory region binding (F, IEP)
  GO:0032993 protein-DNA complex (C, IEP)
  GO:0001217 DNA-binding transcription repressor activity (F, IEP)
  GO:0008198 ferrous iron binding (F, TAS)
  GO:1900705 negative regulation of siderophore biosynthetic process (P, IMP)
  GO:1901668 regulation of superoxide dismutase activity (P, IMP)

Foldseek 3Di:
DVQCVVQVVLVHHDDPVLSLLVVLQVDDVQWDFLVRSVVVCVVVVHDADSVRSVVSLVSCCVSQQWPWDDQQVPTITIHGRPPDDWAWEAANVPRDIDTDDDVVVVVVVQVVQVVVPHGDDDDHDYHYDHPPD

CATH classification: 1.10.10.10 (+1 more: 3.30.1490.190)

InterPro domains:
  IPR002481 Ferric-uptake regulator [PF01475] (9-129)
  IPR002481 Ferric-uptake regulator [PTHR33202] (5-129)
  IPR002481 Ferric-uptake regulator [cd07153] (17-129)
  IPR036388 Winged helix-like DNA-binding domain superfamily [G3DSA:1.10.10.10] (1-83)
  IPR036390 Winged helix DNA-binding domain superfamily [SSF46785] (6-131)
  IPR043135 Ferric-uptake regulator, C-terminal domain [G3DSA:3.30.1490.190] (84-134)

Sequence (133 aa):
MVENSELRKAGLKVTLPRVKILQMLDSAQRHMSAEDVYKALMEAGEDVGLATVYRVLTQFEAAGLVVRHNFDGGHAVFELADSGHHDHMVCVDTGEVIEFMDAEIEKRQKEIVRERGFELVDHNLVLYVRKKK

Radius of gyration: 16.89 Å; Cα contacts (8 Å, |Δi|>4): 153; chains: 1; bounding box: 42×38×40 Å